Protein AF-A0A3D2AQG6-F1 (afdb_monomer)

Sequence (123 aa):
MEETVQSPTDIAVDKIVAETSCTPQEAASCLGWISGFVEAARCTNYSWQYPTTGQMAGRDYEIFDKIMEHGAVAAPGSAHEAVQAAVLDPSRDELTLTHDDRDELGSPRYCTVQVAIGVFGTS

Secondary structure (DSSP, 8-state):
-------HHHHHHHHHHHHH---HHHHHHHHHHHHHHHHHHHHTTT--B---HHHHTSHHHHHHHHHS-TTPPPPTTSHHHHHHHHH--GGGTEEEEEEEEE--TT-S-EEEEEEEE------

Foldseek 3Di:
DPPPPDALLRLLLVQLCVQPVDDSVLSSVLLVVLLVQLVVCVVVVQDKDWDDPVRCVDSSVVSVCRQAPAPDDDDPPHSLVSSCVRRDDVVQQFDHWHWHWDPPDDDDTGIIITTDGDPPPPD

Nearest PDB structures (foldseek):
  7tjh-assembly1_I  TM=2.365E-01  e=1.033E+00  Saccharomyces cerevisiae
  1xmx-assembly1_A  TM=3.774E-01  e=3.461E+00  Vibrio cholerae

Radius of gyration: 15.01 Å; Cα contacts (8 Å, |Δi|>4): 175; chains: 1; bounding box: 57×26×45 Å

Solvent-accessible surface area (backbone atoms only — not comparable to full-atom values): 7067 Å² total; per-residue (Å²): 131,85,79,78,78,73,50,50,59,56,53,17,25,55,32,38,20,71,76,67,72,51,52,62,67,55,27,46,50,25,52,51,54,52,40,51,48,54,51,51,17,63,76,52,78,51,39,78,37,66,72,48,75,73,51,61,74,30,71,43,38,61,52,45,48,70,50,42,39,71,76,50,74,66,48,92,92,35,32,34,37,30,42,41,65,46,62,49,47,67,96,74,37,38,74,43,74,41,30,34,76,51,88,57,95,89,61,101,73,40,52,33,46,37,58,44,58,68,76,78,77,80,126

Structure (mmCIF, N/CA/C/O backbone):
data_AF-A0A3D2AQG6-F1
#
_entry.id   AF-A0A3D2AQG6-F1
#
loop_
_atom_site.group_PDB
_atom_site.id
_atom_site.type_symbol
_atom_site.label_atom_id
_atom_site.label_alt_id
_atom_site.label_comp_id
_atom_site.label_asym_id
_atom_site.label_entity_id
_atom_site.label_seq_id
_atom_site.pdbx_PDB_ins_code
_atom_site.Cartn_x
_atom_site.Cartn_y
_atom_site.Cartn_z
_atom_site.occupancy
_atom_site.B_iso_or_equiv
_atom_site.auth_seq_id
_atom_site.auth_comp_id
_atom_site.auth_asym_id
_atom_site.auth_atom_id
_atom_site.pdbx_PDB_model_num
ATOM 1 N N . MET A 1 1 ? -33.623 0.365 9.374 1.00 46.31 1 MET A N 1
ATOM 2 C CA . MET A 1 1 ? -32.212 0.415 9.791 1.00 46.31 1 MET A CA 1
ATOM 3 C C . MET A 1 1 ? -31.454 0.661 8.509 1.00 46.31 1 MET A C 1
ATOM 5 O O . MET A 1 1 ? -31.459 -0.218 7.661 1.00 46.31 1 MET A O 1
ATOM 9 N N . GLU A 1 2 ? -31.008 1.894 8.280 1.00 46.12 2 GLU A N 1
ATOM 10 C CA . GLU A 1 2 ? -30.145 2.193 7.136 1.00 46.12 2 GLU A CA 1
ATOM 11 C C . GLU A 1 2 ? -28.802 1.520 7.420 1.00 46.12 2 GLU A C 1
ATOM 13 O O . GLU A 1 2 ? -28.112 1.881 8.369 1.00 46.12 2 GLU A O 1
ATOM 18 N N . GLU A 1 3 ? -28.493 0.467 6.669 1.00 51.94 3 GLU A N 1
ATOM 19 C CA . GLU A 1 3 ? -27.143 -0.079 6.599 1.00 51.94 3 GLU A CA 1
ATOM 20 C C . GLU A 1 3 ? -26.284 1.012 5.954 1.00 51.94 3 GLU A C 1
ATOM 22 O O . GLU A 1 3 ? -26.346 1.242 4.746 1.00 51.94 3 GLU A O 1
ATOM 27 N N . THR A 1 4 ? -25.548 1.770 6.765 1.00 57.16 4 THR A N 1
ATOM 28 C CA . THR A 1 4 ? -24.474 2.627 6.264 1.00 57.16 4 THR A CA 1
ATOM 29 C C . THR A 1 4 ? -23.438 1.717 5.624 1.00 57.16 4 THR A C 1
ATOM 31 O O . THR A 1 4 ? -22.630 1.106 6.321 1.00 57.16 4 THR A O 1
ATOM 34 N N . VAL A 1 5 ? -23.499 1.591 4.299 1.00 71.00 5 VAL A N 1
ATOM 35 C CA . VAL A 1 5 ? -22.471 0.920 3.505 1.00 71.00 5 VAL A CA 1
ATOM 36 C C . VAL A 1 5 ? -21.190 1.730 3.685 1.00 71.00 5 VAL A C 1
ATOM 38 O O . VAL A 1 5 ? -21.081 2.838 3.160 1.00 71.00 5 VAL A O 1
ATOM 41 N N . GLN A 1 6 ? -20.257 1.224 4.494 1.00 80.06 6 GLN A N 1
ATOM 42 C CA . GLN A 1 6 ? -18.938 1.838 4.637 1.00 80.06 6 GLN A CA 1
ATOM 43 C C . GLN A 1 6 ? -18.228 1.807 3.283 1.00 80.06 6 GLN A C 1
ATOM 45 O O . GLN A 1 6 ? -18.326 0.822 2.544 1.00 80.06 6 GLN A O 1
ATOM 50 N N . SER A 1 7 ? -17.530 2.890 2.940 1.00 92.06 7 SER A N 1
ATOM 51 C CA . SER A 1 7 ? -16.764 2.919 1.699 1.00 92.06 7 SER A CA 1
ATOM 52 C C . SER A 1 7 ? -15.568 1.956 1.786 1.00 92.06 7 SER A C 1
ATOM 54 O O . SER A 1 7 ? -15.073 1.699 2.888 1.00 92.06 7 SER A O 1
ATOM 56 N N . PRO A 1 8 ? -15.051 1.443 0.653 1.00 92.06 8 PRO A N 1
ATOM 57 C CA . PRO A 1 8 ? -13.829 0.634 0.643 1.00 92.06 8 PRO A CA 1
ATOM 58 C C . PRO A 1 8 ? -12.651 1.317 1.354 1.00 92.06 8 PRO A C 1
ATOM 60 O O . PRO A 1 8 ? -11.885 0.664 2.057 1.00 92.06 8 PRO A O 1
ATOM 63 N N . THR A 1 9 ? -12.556 2.644 1.238 1.00 93.56 9 THR A N 1
ATOM 64 C CA . THR A 1 9 ? -11.551 3.470 1.917 1.00 93.56 9 THR A CA 1
ATOM 65 C C . THR A 1 9 ? -11.695 3.424 3.437 1.00 93.56 9 THR A C 1
ATOM 67 O O . THR A 1 9 ? -10.700 3.225 4.129 1.00 93.56 9 THR A O 1
ATOM 70 N N . ASP A 1 10 ? -12.914 3.571 3.964 1.00 94.88 10 ASP A N 1
ATOM 71 C CA . ASP A 1 10 ? -13.155 3.523 5.414 1.00 94.88 10 ASP A CA 1
ATOM 72 C C . ASP A 1 10 ? -12.814 2.137 5.978 1.00 94.88 10 ASP A C 1
ATOM 74 O O . ASP A 1 10 ? -12.144 2.026 7.004 1.00 94.88 10 ASP A O 1
ATOM 78 N N . ILE A 1 11 ? -13.200 1.077 5.257 1.00 95.75 11 ILE A N 1
ATOM 79 C CA . ILE A 1 11 ? -12.890 -0.312 5.624 1.00 95.75 11 ILE A CA 1
ATOM 80 C C . ILE A 1 11 ? -11.373 -0.535 5.661 1.00 95.75 11 ILE A C 1
ATOM 82 O O . ILE A 1 11 ? -10.865 -1.143 6.604 1.00 95.75 11 ILE A O 1
ATOM 86 N N . ALA A 1 12 ? -10.640 -0.040 4.660 1.00 96.19 12 ALA A N 1
ATOM 87 C CA . ALA A 1 12 ? -9.185 -0.143 4.622 1.00 96.19 12 ALA A CA 1
ATOM 88 C C . ALA A 1 12 ? -8.535 0.583 5.807 1.00 96.19 12 ALA A C 1
ATOM 90 O O . ALA A 1 12 ? -7.694 -0.001 6.487 1.00 96.19 12 ALA A O 1
ATOM 91 N N . VAL A 1 13 ? -8.956 1.815 6.110 1.00 96.81 13 VAL A N 1
ATOM 92 C CA . VAL A 1 13 ? -8.438 2.583 7.256 1.00 96.81 13 VAL A CA 1
ATOM 93 C C . VAL A 1 13 ? -8.669 1.841 8.574 1.00 96.81 13 VAL A C 1
ATOM 95 O O . VAL A 1 13 ? -7.721 1.666 9.341 1.00 96.81 13 VAL A O 1
ATOM 98 N N . ASP A 1 14 ? -9.885 1.346 8.818 1.00 96.25 14 ASP A N 1
ATOM 99 C CA . ASP A 1 14 ? -10.216 0.601 10.039 1.00 96.25 14 ASP A CA 1
ATOM 100 C C . ASP A 1 14 ? -9.351 -0.663 10.189 1.00 96.25 14 ASP A C 1
ATOM 102 O O . ASP A 1 14 ? -8.861 -0.972 11.281 1.00 96.25 14 ASP A O 1
ATOM 106 N N . LYS A 1 15 ? -9.108 -1.383 9.087 1.00 96.38 15 LYS A N 1
ATOM 107 C CA . LYS A 1 15 ? -8.264 -2.586 9.076 1.00 96.38 15 LYS A C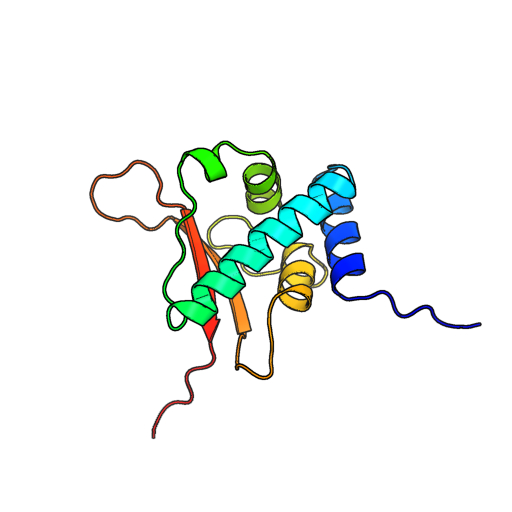A 1
ATOM 108 C C . LYS A 1 15 ? -6.792 -2.275 9.336 1.00 96.38 15 LYS A C 1
ATOM 110 O O . LYS A 1 15 ? -6.166 -2.961 10.141 1.00 96.38 15 LYS A O 1
ATOM 115 N N . ILE A 1 16 ? -6.252 -1.222 8.722 1.00 96.62 16 ILE A N 1
ATOM 116 C CA . ILE A 1 16 ? -4.867 -0.783 8.951 1.00 96.62 16 ILE A CA 1
ATOM 117 C C . ILE A 1 16 ? -4.659 -0.411 10.423 1.00 96.62 16 ILE A C 1
ATOM 119 O O . ILE A 1 16 ? -3.675 -0.831 11.037 1.00 96.62 16 ILE A O 1
ATOM 123 N N . VAL A 1 17 ? -5.597 0.339 11.011 1.00 96.94 17 VAL A N 1
ATOM 124 C CA . VAL A 1 17 ? -5.560 0.701 12.436 1.00 96.94 17 VAL A CA 1
ATOM 125 C C . VAL A 1 17 ? -5.566 -0.551 13.313 1.00 96.94 17 VAL A C 1
ATOM 127 O O . VAL A 1 17 ? -4.762 -0.650 14.242 1.00 96.94 17 VAL A O 1
ATOM 130 N N . ALA A 1 18 ? -6.430 -1.522 13.005 1.00 94.94 18 ALA A N 1
ATOM 131 C CA . ALA A 1 18 ? -6.543 -2.758 13.774 1.00 94.94 18 ALA A CA 1
ATOM 132 C C . ALA A 1 18 ? -5.257 -3.605 13.747 1.00 94.94 18 ALA A C 1
ATOM 134 O O . ALA A 1 18 ? -4.878 -4.160 14.778 1.00 94.94 18 ALA A O 1
ATOM 135 N N . GLU A 1 19 ? -4.575 -3.690 12.602 1.00 95.50 19 GLU A N 1
ATOM 136 C CA . GLU A 1 19 ? -3.388 -4.543 12.435 1.00 95.50 19 GLU A CA 1
ATOM 137 C C . GLU A 1 19 ? -2.077 -3.868 12.862 1.00 95.50 19 GLU A C 1
ATOM 139 O O . GLU A 1 19 ? -1.138 -4.544 13.280 1.00 95.50 19 GLU A O 1
ATOM 144 N N . THR A 1 20 ? -2.000 -2.534 12.831 1.00 92.25 20 THR A N 1
ATOM 145 C CA . THR A 1 20 ? -0.749 -1.803 13.122 1.00 92.25 20 THR A CA 1
ATOM 146 C C . THR A 1 20 ? -0.772 -0.993 14.415 1.00 92.25 20 THR A C 1
ATOM 148 O O . THR A 1 20 ? 0.282 -0.526 14.857 1.00 92.25 20 THR A O 1
ATOM 151 N N . SER A 1 21 ? -1.949 -0.826 15.033 1.00 90.56 21 SER A N 1
ATOM 152 C CA . SER A 1 21 ? -2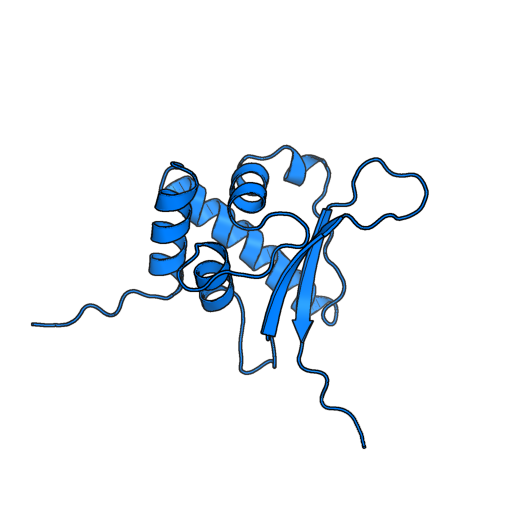.182 0.075 16.173 1.00 90.56 21 SER A CA 1
ATOM 153 C C . SER A 1 21 ? -1.814 1.545 15.903 1.00 90.56 21 SER A C 1
ATOM 155 O O . SER A 1 21 ? -1.549 2.295 16.846 1.00 90.56 21 SER A O 1
ATOM 157 N N . CYS A 1 22 ? -1.761 1.974 14.636 1.00 94.25 22 CYS A N 1
ATOM 158 C CA . CYS A 1 22 ? -1.595 3.383 14.284 1.00 94.25 22 CYS A CA 1
ATOM 159 C C . CYS A 1 22 ? -2.892 4.175 14.511 1.00 94.25 22 CYS A C 1
ATOM 161 O O . CYS A 1 22 ? -3.958 3.620 14.777 1.00 94.25 22 CYS A O 1
ATOM 163 N N . THR A 1 23 ? -2.820 5.496 14.391 1.00 97.06 23 THR A N 1
ATOM 164 C CA . THR A 1 23 ? -4.015 6.347 14.398 1.00 97.06 23 THR A CA 1
ATOM 165 C C . THR A 1 23 ? -4.771 6.262 13.063 1.00 97.06 23 THR A C 1
ATOM 167 O O . THR A 1 23 ? -4.156 5.991 12.027 1.00 97.06 23 THR A O 1
ATOM 170 N N . PRO A 1 24 ? -6.088 6.552 13.033 1.00 96.56 24 PRO A N 1
ATOM 171 C CA . PRO A 1 24 ? -6.847 6.637 11.781 1.00 96.56 24 PRO A CA 1
ATOM 172 C C . PRO A 1 24 ? -6.270 7.653 10.788 1.00 96.56 24 PRO A C 1
ATOM 174 O O . PRO A 1 24 ? -6.320 7.439 9.582 1.00 96.56 24 PRO A O 1
ATOM 177 N N . GLN A 1 25 ? -5.686 8.750 11.282 1.00 96.81 25 GLN A N 1
ATOM 178 C CA . GLN A 1 25 ? -5.031 9.755 10.444 1.00 96.81 25 GLN A CA 1
ATOM 179 C C . GLN A 1 25 ? -3.771 9.200 9.769 1.00 96.81 25 GLN A C 1
ATOM 181 O O . GLN A 1 25 ? -3.569 9.431 8.580 1.00 96.81 25 GLN A O 1
ATOM 186 N N . GLU A 1 26 ? -2.943 8.449 10.502 1.00 97.38 26 GLU A N 1
ATOM 187 C CA . GLU A 1 26 ? -1.775 7.767 9.932 1.00 97.38 26 GLU A CA 1
ATOM 188 C C . GLU A 1 26 ? -2.188 6.679 8.932 1.00 97.38 26 GLU A C 1
ATOM 190 O O . GLU A 1 26 ? -1.592 6.576 7.866 1.00 97.38 26 GLU A O 1
ATOM 195 N N . ALA A 1 27 ? -3.241 5.912 9.230 1.00 96.31 27 ALA A N 1
ATOM 196 C CA . ALA A 1 27 ? -3.779 4.914 8.308 1.00 96.31 27 ALA A CA 1
ATOM 197 C C . ALA A 1 27 ? -4.292 5.550 7.005 1.00 96.31 27 ALA A C 1
ATOM 199 O O . ALA A 1 27 ? -3.985 5.063 5.919 1.00 96.31 27 ALA A O 1
ATOM 200 N N . ALA A 1 28 ? -5.019 6.668 7.094 1.00 96.94 28 ALA A N 1
ATOM 201 C CA . ALA A 1 28 ? -5.486 7.409 5.924 1.00 96.94 28 ALA A CA 1
ATOM 202 C C . ALA A 1 28 ? -4.323 8.012 5.113 1.00 96.94 28 ALA A C 1
ATOM 204 O O . ALA A 1 28 ? -4.358 7.988 3.883 1.00 96.94 28 ALA A O 1
ATOM 205 N N . SER A 1 29 ? -3.283 8.516 5.788 1.00 96.94 29 SER A N 1
ATOM 206 C CA . SER A 1 29 ? -2.047 8.992 5.147 1.00 96.94 29 SER A CA 1
ATOM 207 C C . SER A 1 29 ? -1.345 7.868 4.382 1.00 96.94 29 SER A C 1
ATOM 209 O O . SER A 1 29 ? -1.068 8.016 3.190 1.00 96.94 29 SER A O 1
ATOM 211 N N . CYS A 1 30 ? -1.160 6.711 5.025 1.00 96.69 30 CYS A N 1
ATOM 212 C CA . CYS A 1 30 ? -0.575 5.521 4.414 1.00 96.69 30 CYS A CA 1
ATOM 213 C C . CYS A 1 30 ? -1.390 5.058 3.195 1.00 96.69 30 CYS A C 1
ATOM 215 O O . CYS A 1 30 ? -0.831 4.838 2.123 1.00 96.69 30 CYS A O 1
ATOM 217 N N . LEU A 1 31 ? -2.720 5.002 3.302 1.00 96.94 31 LEU A N 1
ATOM 218 C CA . LEU A 1 31 ? -3.587 4.633 2.181 1.00 96.94 31 LEU A CA 1
ATOM 219 C C . LEU A 1 31 ? -3.481 5.619 1.004 1.00 96.94 31 LEU A C 1
ATOM 221 O O . LEU A 1 31 ? -3.457 5.203 -0.157 1.00 96.94 31 LEU A O 1
ATOM 225 N N . GLY A 1 32 ? -3.378 6.921 1.285 1.00 96.56 32 GLY A N 1
ATOM 226 C CA . GLY A 1 32 ? -3.133 7.946 0.267 1.00 96.56 32 GLY A CA 1
ATOM 227 C C . GLY A 1 32 ? -1.765 7.793 -0.402 1.00 96.56 32 GLY A C 1
ATOM 228 O O . GLY A 1 32 ? -1.654 7.898 -1.624 1.00 96.56 32 GLY A O 1
ATOM 229 N N . TRP A 1 33 ? -0.736 7.470 0.380 1.00 95.31 33 TRP A N 1
ATOM 230 C CA . TRP A 1 33 ? 0.608 7.172 -0.113 1.00 95.31 33 TRP A CA 1
ATOM 231 C C . TRP A 1 33 ? 0.614 5.950 -1.049 1.00 95.31 33 TRP A C 1
ATOM 233 O O . TRP A 1 33 ? 1.139 6.040 -2.159 1.00 95.31 33 TRP A O 1
ATOM 243 N N . ILE A 1 34 ? -0.056 4.853 -0.668 1.00 95.81 34 ILE A N 1
ATOM 244 C CA . ILE A 1 34 ? -0.227 3.652 -1.509 1.00 95.81 34 ILE A CA 1
ATOM 245 C C . ILE A 1 34 ? -0.986 3.994 -2.798 1.00 95.81 34 ILE A C 1
ATOM 247 O O . ILE A 1 34 ? -0.567 3.610 -3.891 1.00 95.81 34 ILE A O 1
ATOM 251 N N . SER A 1 35 ? -2.075 4.760 -2.688 1.00 95.62 35 SER A N 1
ATOM 252 C CA . SER A 1 35 ? -2.878 5.189 -3.842 1.00 95.62 35 SER A CA 1
ATOM 253 C C . SER A 1 35 ? -2.042 5.969 -4.862 1.00 95.62 35 SER A C 1
ATOM 255 O O . SER A 1 35 ? -2.196 5.765 -6.066 1.00 95.62 35 SER A O 1
ATOM 257 N N . GLY A 1 36 ? -1.104 6.800 -4.394 1.00 95.50 36 GLY A N 1
ATOM 258 C CA . GLY A 1 36 ? -0.162 7.516 -5.255 1.00 95.50 36 GLY A CA 1
ATOM 259 C C . GLY A 1 36 ? 0.761 6.588 -6.053 1.00 95.50 36 GLY A C 1
ATOM 260 O O . GLY A 1 36 ? 1.025 6.853 -7.226 1.00 95.50 36 GLY A O 1
ATOM 261 N N . PHE A 1 37 ? 1.208 5.469 -5.473 1.00 93.38 37 PHE A N 1
ATOM 262 C CA . PHE A 1 37 ? 1.979 4.460 -6.212 1.00 93.38 37 PHE A CA 1
ATOM 263 C C . PHE A 1 37 ? 1.142 3.731 -7.253 1.00 93.38 37 PHE A C 1
ATOM 265 O O . PHE A 1 37 ? 1.609 3.515 -8.369 1.00 93.38 37 PHE A O 1
ATOM 272 N N . VAL A 1 38 ? -0.101 3.388 -6.922 1.00 94.62 38 VAL A N 1
ATOM 273 C CA . VAL A 1 38 ? -1.021 2.763 -7.880 1.00 94.62 38 VAL A CA 1
ATOM 274 C C . VAL A 1 38 ? -1.296 3.708 -9.054 1.00 94.62 38 VAL A C 1
ATOM 276 O O . VAL A 1 38 ? -1.237 3.293 -10.211 1.00 94.62 38 VAL A O 1
ATOM 279 N N . GLU A 1 39 ? -1.512 4.998 -8.794 1.00 94.81 39 GLU A N 1
ATOM 280 C CA . GLU A 1 39 ? -1.660 6.008 -9.846 1.00 94.81 39 GLU A CA 1
ATOM 281 C C . GLU A 1 39 ? -0.389 6.161 -10.696 1.00 94.81 39 GLU A C 1
ATOM 283 O O . GLU A 1 39 ? -0.463 6.186 -11.927 1.00 94.81 39 GLU A O 1
ATOM 288 N N . ALA A 1 40 ? 0.790 6.192 -10.071 1.00 92.50 40 ALA A N 1
ATOM 289 C CA . ALA A 1 40 ? 2.061 6.242 -10.789 1.00 92.50 40 ALA A CA 1
ATOM 290 C C . ALA A 1 40 ? 2.276 4.996 -11.671 1.00 92.50 40 ALA A C 1
ATOM 292 O O . ALA A 1 40 ? 2.709 5.119 -12.822 1.00 92.50 40 ALA A O 1
ATOM 293 N N . ALA A 1 41 ? 1.899 3.807 -11.186 1.00 91.62 41 ALA A N 1
ATOM 294 C CA . ALA A 1 41 ? 1.911 2.575 -11.969 1.00 91.62 41 ALA A CA 1
ATOM 295 C C . ALA A 1 41 ? 0.987 2.691 -13.190 1.00 91.62 41 ALA A C 1
ATOM 297 O O . 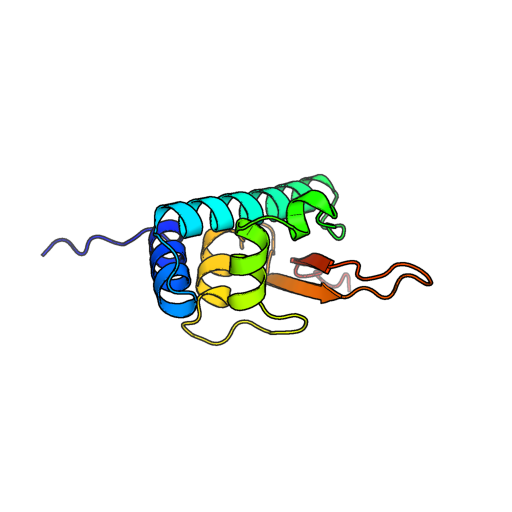ALA A 1 41 ? 1.433 2.457 -14.313 1.00 91.62 41 ALA A O 1
ATOM 298 N N . ARG A 1 42 ? -0.257 3.159 -13.016 1.00 94.00 42 ARG A N 1
ATOM 299 C CA . ARG A 1 42 ? -1.197 3.408 -14.129 1.00 94.00 42 ARG A CA 1
ATOM 300 C C . ARG A 1 42 ? -0.606 4.352 -15.182 1.00 94.00 42 ARG A C 1
ATOM 302 O O . ARG A 1 42 ? -0.703 4.081 -16.378 1.00 94.00 42 ARG A O 1
ATOM 309 N N . CYS A 1 43 ? 0.051 5.431 -14.754 1.00 93.88 43 CYS A N 1
ATOM 310 C CA . CYS A 1 43 ? 0.687 6.413 -15.642 1.00 93.88 43 CYS A CA 1
ATOM 311 C C . CYS A 1 43 ? 1.939 5.885 -16.365 1.00 93.88 43 CYS A C 1
ATOM 313 O O . CYS A 1 43 ? 2.350 6.452 -17.377 1.00 93.88 43 CYS A O 1
ATOM 315 N N . THR A 1 44 ? 2.544 4.805 -15.869 1.00 90.69 44 THR A N 1
ATOM 316 C CA . THR A 1 44 ? 3.780 4.210 -16.404 1.00 90.69 44 THR A CA 1
ATOM 317 C C . THR A 1 44 ? 3.550 2.819 -16.994 1.00 90.69 44 THR A C 1
ATOM 319 O O . THR A 1 44 ? 4.471 2.003 -17.054 1.00 90.69 44 THR A O 1
ATOM 322 N N . ASN A 1 45 ? 2.325 2.546 -17.461 1.00 90.62 45 ASN A N 1
ATOM 323 C CA . ASN A 1 45 ? 1.933 1.270 -18.065 1.00 90.62 45 ASN A CA 1
ATOM 324 C C . ASN A 1 45 ? 2.205 0.066 -17.142 1.00 90.62 45 ASN A C 1
ATOM 326 O O . ASN A 1 45 ? 2.770 -0.941 -17.563 1.00 90.62 45 ASN A O 1
ATOM 330 N N . TYR A 1 46 ? 1.845 0.216 -15.867 1.00 89.75 46 TYR A N 1
ATOM 331 C CA . TYR A 1 46 ? 2.035 -0.763 -14.794 1.00 89.75 46 TYR A CA 1
ATOM 332 C C . TYR A 1 46 ? 3.495 -1.189 -14.597 1.00 89.75 46 TYR A C 1
ATOM 334 O O . TYR A 1 46 ? 3.792 -2.313 -14.190 1.00 89.75 46 TYR A O 1
ATOM 342 N N . SER A 1 47 ? 4.423 -0.265 -14.864 1.00 88.00 47 SER A N 1
ATOM 343 C CA . SER A 1 47 ? 5.817 -0.431 -14.468 1.00 88.00 47 SER A CA 1
ATOM 344 C C . SER A 1 47 ? 5.928 -0.498 -12.948 1.00 88.00 47 SER A C 1
ATOM 346 O O . SER A 1 47 ? 5.081 0.006 -12.207 1.00 88.00 47 SER A O 1
ATOM 348 N N . TRP A 1 48 ? 7.006 -1.113 -12.482 1.00 87.25 48 TRP A N 1
ATOM 349 C CA . TRP A 1 48 ? 7.292 -1.233 -11.061 1.00 87.25 48 TRP A CA 1
ATOM 350 C C . TRP A 1 48 ? 7.542 0.146 -10.476 1.00 87.25 48 TRP A C 1
ATOM 352 O O . TRP A 1 48 ? 8.240 0.958 -11.089 1.00 87.25 48 TRP A O 1
ATOM 362 N N . GLN A 1 49 ? 6.992 0.394 -9.295 1.00 90.06 49 GLN A N 1
ATOM 363 C CA . GLN A 1 49 ? 7.238 1.635 -8.590 1.00 90.06 49 GLN A CA 1
ATOM 364 C C . GLN A 1 49 ? 8.201 1.407 -7.438 1.00 90.06 49 GLN A C 1
ATOM 366 O O . GLN A 1 49 ? 8.115 0.408 -6.729 1.00 90.06 49 GLN A O 1
ATOM 371 N N . TYR A 1 50 ? 9.106 2.361 -7.258 1.00 87.69 50 TYR A N 1
ATOM 372 C CA . TYR A 1 50 ? 10.182 2.277 -6.283 1.00 87.69 50 TYR A CA 1
ATOM 373 C C . TYR A 1 50 ? 10.039 3.444 -5.310 1.00 87.69 50 TYR A C 1
ATOM 375 O O . TYR A 1 50 ? 10.244 4.597 -5.710 1.00 87.69 50 TYR A O 1
ATOM 383 N N . PRO A 1 51 ? 9.683 3.188 -4.044 1.00 86.94 51 PRO A N 1
ATOM 384 C CA . PRO A 1 51 ? 9.775 4.203 -3.015 1.00 86.94 51 PRO A CA 1
ATOM 385 C C . PRO A 1 51 ? 11.215 4.704 -2.890 1.00 86.94 51 PRO A C 1
ATOM 387 O O . PRO A 1 51 ? 12.179 3.941 -2.890 1.00 86.94 51 PRO A O 1
ATOM 390 N N . THR A 1 52 ? 11.377 6.017 -2.777 1.00 86.00 52 THR A N 1
ATOM 391 C CA . THR A 1 52 ? 12.683 6.618 -2.489 1.00 86.00 52 THR A CA 1
ATOM 392 C C . THR A 1 52 ? 13.133 6.272 -1.069 1.00 86.00 52 THR A C 1
ATOM 394 O O . THR A 1 52 ? 12.311 6.046 -0.181 1.00 86.00 52 THR A O 1
ATOM 397 N N . THR A 1 53 ? 14.439 6.339 -0.795 1.00 83.62 53 THR A N 1
ATOM 398 C CA . THR A 1 53 ? 14.978 6.133 0.563 1.00 83.62 53 THR A CA 1
ATOM 399 C C . THR A 1 53 ? 14.328 7.054 1.604 1.00 83.62 53 THR A C 1
ATOM 401 O O . THR A 1 53 ? 14.117 6.644 2.740 1.00 83.62 53 THR A O 1
ATOM 404 N N . GLY A 1 54 ? 13.971 8.286 1.220 1.00 85.62 54 GLY A N 1
ATOM 405 C CA . GLY A 1 54 ? 13.255 9.213 2.100 1.00 85.62 54 GLY A CA 1
ATOM 406 C C . GLY A 1 54 ? 11.824 8.765 2.411 1.00 85.62 54 GLY A C 1
ATOM 407 O O . GLY A 1 54 ? 11.388 8.898 3.549 1.00 85.62 54 GLY A O 1
ATOM 408 N N . GLN A 1 55 ? 11.116 8.191 1.433 1.00 87.94 55 GLN A N 1
ATOM 409 C CA . GLN A 1 55 ? 9.785 7.613 1.650 1.00 87.94 55 GLN A CA 1
ATOM 410 C C . GLN A 1 55 ? 9.855 6.353 2.521 1.00 87.94 55 GLN A C 1
ATOM 412 O O . GLN A 1 55 ? 9.029 6.200 3.414 1.00 87.94 55 GLN A O 1
ATOM 417 N N . MET A 1 56 ? 10.868 5.504 2.319 1.00 86.75 56 MET A N 1
ATOM 418 C CA . MET A 1 56 ? 11.088 4.301 3.134 1.00 86.75 56 MET A CA 1
ATOM 419 C C . MET A 1 56 ? 11.482 4.607 4.587 1.00 86.75 56 MET A C 1
ATOM 421 O O . MET A 1 56 ? 11.257 3.795 5.474 1.00 86.75 56 MET A O 1
ATOM 425 N N . ALA A 1 57 ? 12.067 5.774 4.860 1.00 87.06 57 ALA A N 1
ATOM 426 C CA . ALA A 1 57 ? 12.338 6.227 6.227 1.00 87.06 57 ALA A CA 1
ATOM 427 C C . ALA A 1 57 ? 11.103 6.851 6.912 1.00 87.06 57 ALA A C 1
ATOM 429 O O . ALA A 1 57 ? 11.189 7.286 8.061 1.00 87.06 57 ALA A O 1
ATOM 430 N N . GLY A 1 58 ? 9.986 6.970 6.190 1.00 90.12 58 GLY A N 1
ATOM 431 C CA . GLY A 1 58 ? 8.770 7.627 6.646 1.00 90.12 58 GLY A CA 1
ATOM 432 C C . GLY A 1 58 ? 7.791 6.687 7.345 1.00 90.12 58 GLY A C 1
ATOM 433 O O . GLY A 1 58 ? 7.794 5.473 7.154 1.00 90.12 58 GLY A O 1
ATOM 434 N N . ARG A 1 59 ? 6.884 7.292 8.117 1.00 93.38 59 ARG A N 1
ATOM 435 C CA . ARG A 1 59 ? 5.854 6.580 8.881 1.00 93.38 59 ARG A CA 1
ATOM 436 C C . ARG A 1 59 ? 4.883 5.792 8.001 1.00 93.38 59 ARG A C 1
ATOM 438 O O . ARG A 1 59 ? 4.465 4.706 8.386 1.00 93.38 59 ARG A O 1
ATOM 445 N N . ASP A 1 60 ? 4.550 6.321 6.825 1.00 94.38 60 ASP A N 1
ATOM 446 C CA . ASP A 1 60 ? 3.643 5.654 5.887 1.00 94.38 60 ASP A CA 1
ATOM 447 C C . ASP A 1 60 ? 4.215 4.310 5.414 1.00 94.38 60 ASP A C 1
ATOM 449 O O . ASP A 1 60 ? 3.480 3.327 5.350 1.00 94.38 60 ASP A O 1
ATOM 453 N N . TYR A 1 61 ? 5.531 4.248 5.161 1.00 92.25 61 TYR A N 1
ATOM 454 C CA . TYR A 1 61 ? 6.207 3.007 4.785 1.00 92.25 61 TYR A CA 1
ATOM 455 C C . TYR A 1 61 ? 6.240 2.003 5.941 1.00 92.25 61 TYR A C 1
ATOM 457 O O . TYR A 1 61 ? 5.943 0.837 5.725 1.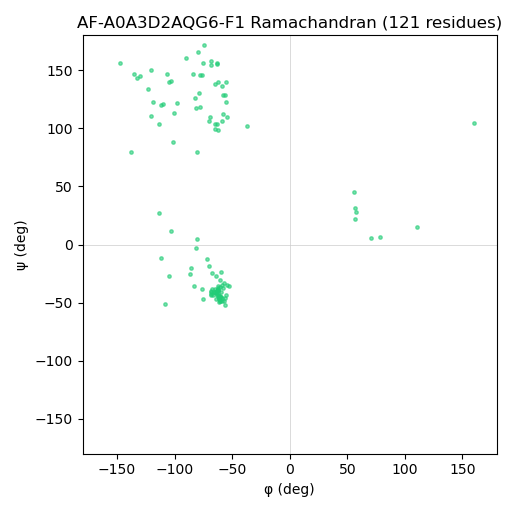00 92.25 61 TYR A O 1
ATOM 465 N N . GLU A 1 62 ? 6.519 2.437 7.176 1.00 92.38 62 GLU A N 1
ATOM 466 C CA . GLU A 1 62 ? 6.495 1.537 8.343 1.00 92.38 62 GLU A CA 1
ATOM 467 C C . GLU A 1 62 ? 5.126 0.871 8.562 1.00 92.38 62 GLU A C 1
ATOM 469 O O . GLU A 1 62 ? 5.049 -0.253 9.057 1.00 92.38 62 GLU A O 1
ATOM 474 N N . ILE A 1 63 ? 4.037 1.584 8.264 1.00 95.44 63 ILE A N 1
ATOM 475 C CA . ILE A 1 63 ? 2.671 1.055 8.363 1.00 95.44 63 ILE A CA 1
ATOM 476 C C . ILE A 1 63 ? 2.401 0.108 7.196 1.00 95.44 63 ILE A C 1
ATOM 478 O O . ILE A 1 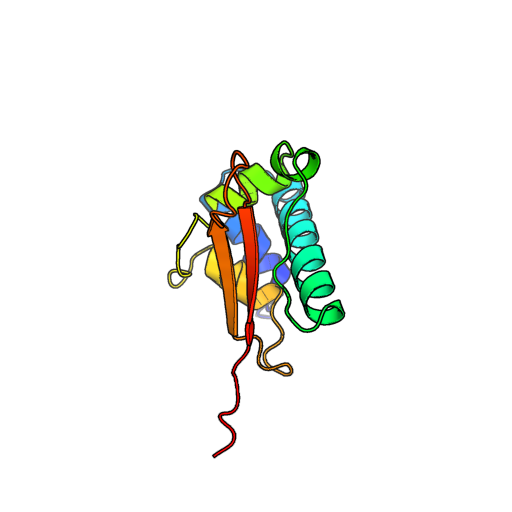63 ? 1.909 -0.996 7.415 1.00 95.44 63 ILE A O 1
ATOM 482 N N . PHE A 1 64 ? 2.761 0.526 5.983 1.00 93.88 64 PHE A N 1
ATOM 483 C CA . PHE A 1 64 ? 2.629 -0.266 4.765 1.00 93.88 64 PHE A CA 1
ATOM 484 C C . PHE A 1 64 ? 3.362 -1.613 4.859 1.00 93.88 64 PHE A C 1
ATOM 486 O O . PHE A 1 64 ? 2.751 -2.647 4.616 1.00 93.88 64 PHE A O 1
ATOM 493 N N . ASP A 1 65 ? 4.624 -1.613 5.289 1.00 92.50 65 ASP A N 1
ATOM 494 C CA . ASP A 1 65 ? 5.456 -2.815 5.435 1.00 92.50 65 ASP A CA 1
ATOM 495 C C . ASP A 1 65 ? 4.859 -3.828 6.427 1.00 92.50 65 ASP A C 1
ATOM 497 O O . ASP A 1 65 ? 4.981 -5.035 6.247 1.00 92.50 65 ASP A O 1
ATOM 501 N N . LYS A 1 66 ? 4.133 -3.350 7.448 1.00 92.75 66 LYS A N 1
ATOM 502 C CA . LYS A 1 66 ? 3.443 -4.217 8.417 1.00 92.75 66 LYS A CA 1
ATOM 503 C C . LYS A 1 66 ? 2.170 -4.856 7.879 1.00 92.75 66 LYS A C 1
ATOM 505 O O . LYS A 1 66 ? 1.860 -5.977 8.263 1.00 92.75 66 LYS A O 1
ATOM 510 N N . ILE A 1 67 ? 1.390 -4.122 7.084 1.00 94.38 67 ILE A N 1
ATOM 511 C CA . ILE A 1 67 ? 0.119 -4.631 6.538 1.00 94.38 67 ILE A CA 1
ATOM 512 C C . ILE A 1 67 ? 0.320 -5.414 5.245 1.00 94.38 67 ILE A C 1
ATOM 514 O O . ILE A 1 67 ? -0.557 -6.171 4.853 1.00 94.38 67 ILE A O 1
ATOM 518 N N . MET A 1 68 ? 1.444 -5.201 4.568 1.00 92.50 68 MET A N 1
ATOM 519 C CA . MET A 1 68 ? 1.793 -5.817 3.301 1.00 92.50 68 MET A CA 1
ATOM 520 C C . MET A 1 68 ? 3.266 -6.213 3.366 1.00 92.50 68 MET A C 1
ATOM 522 O O . MET A 1 68 ? 4.126 -5.490 2.875 1.00 92.50 68 MET A O 1
ATOM 526 N N . GLU A 1 69 ? 3.565 -7.336 4.017 1.00 87.94 69 GLU A N 1
ATOM 527 C CA . GLU A 1 69 ? 4.941 -7.831 4.114 1.00 87.94 69 GLU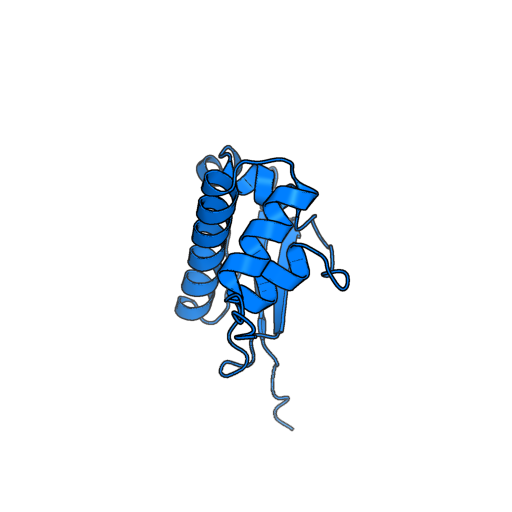 A CA 1
ATOM 528 C C . GLU A 1 69 ? 5.504 -8.189 2.728 1.00 87.94 69 GLU A C 1
ATOM 530 O O . GLU A 1 69 ? 4.769 -8.520 1.792 1.00 87.94 69 GLU A O 1
ATOM 535 N N . HIS A 1 70 ? 6.831 -8.163 2.604 1.00 87.62 70 HIS A N 1
ATOM 536 C CA . HIS A 1 70 ? 7.510 -8.524 1.362 1.00 87.62 70 HIS A CA 1
ATOM 537 C C . HIS A 1 70 ? 7.156 -9.954 0.913 1.00 87.62 70 HIS A C 1
ATOM 539 O O . HIS A 1 70 ? 7.283 -10.908 1.685 1.00 87.62 70 HIS A O 1
ATOM 545 N N . GLY A 1 71 ? 6.736 -10.117 -0.343 1.00 83.88 71 GLY A N 1
ATOM 546 C CA . GLY A 1 71 ? 6.343 -11.400 -0.931 1.00 83.88 71 GLY A CA 1
ATOM 547 C C . GLY A 1 71 ? 5.029 -11.973 -0.396 1.00 83.88 71 GLY A C 1
ATOM 548 O O . GLY A 1 71 ? 4.667 -13.104 -0.740 1.00 83.88 71 GLY A O 1
ATOM 549 N N . ALA A 1 72 ? 4.306 -11.228 0.445 1.00 85.62 72 ALA A N 1
ATOM 550 C CA . ALA A 1 72 ? 3.026 -11.665 0.972 1.00 85.62 72 ALA A CA 1
ATOM 551 C C . ALA A 1 72 ? 1.908 -11.528 -0.069 1.00 85.62 72 ALA A C 1
ATOM 553 O O . ALA A 1 72 ? 1.856 -10.601 -0.880 1.00 85.62 72 ALA A O 1
ATOM 554 N N . VAL A 1 73 ? 0.964 -12.462 0.000 1.00 89.25 73 VAL A N 1
ATOM 555 C CA . VAL A 1 73 ? -0.323 -12.375 -0.692 1.00 89.25 73 VAL A CA 1
ATOM 556 C C . VAL A 1 73 ? -1.372 -11.994 0.341 1.00 89.25 73 VAL A C 1
ATOM 558 O O . VAL A 1 73 ? -1.354 -12.527 1.453 1.00 89.25 73 VAL A O 1
ATOM 561 N N . ALA A 1 74 ? -2.308 -11.124 -0.035 1.00 90.12 74 ALA A N 1
ATOM 562 C CA . ALA A 1 74 ? -3.376 -10.715 0.861 1.00 90.12 74 ALA A CA 1
ATOM 563 C C . ALA A 1 74 ? -4.159 -11.913 1.397 1.00 90.12 74 ALA A C 1
ATOM 565 O O . ALA A 1 74 ? -4.735 -12.706 0.645 1.00 90.12 74 ALA A O 1
ATOM 566 N N . ALA A 1 75 ? -4.201 -12.021 2.722 1.00 91.50 75 ALA A N 1
ATOM 567 C CA . ALA A 1 75 ? -5.047 -12.987 3.395 1.00 91.50 75 ALA A CA 1
ATOM 568 C C . ALA A 1 75 ? -6.506 -12.487 3.419 1.00 91.50 75 ALA A C 1
ATOM 570 O O . ALA A 1 75 ? -6.730 -11.283 3.586 1.00 91.50 75 ALA A O 1
ATOM 571 N N . PRO A 1 76 ? -7.508 -13.380 3.328 1.00 93.81 76 PRO A N 1
ATOM 572 C CA . PRO A 1 76 ? -8.907 -12.988 3.449 1.00 93.81 76 PRO A CA 1
ATOM 573 C C . PRO A 1 76 ? -9.187 -12.257 4.768 1.00 93.81 76 PRO A C 1
ATOM 575 O O . PRO A 1 76 ? -8.853 -12.745 5.849 1.00 93.81 76 PRO A O 1
ATOM 578 N N . GLY A 1 77 ? -9.822 -11.093 4.681 1.00 92.31 77 GLY A N 1
ATOM 579 C CA . GLY A 1 77 ? -10.168 -10.226 5.801 1.00 92.31 77 GLY A CA 1
ATOM 580 C C . GLY A 1 77 ? -9.023 -9.378 6.362 1.00 92.31 77 GLY A C 1
ATOM 581 O O . GLY A 1 77 ? -9.246 -8.728 7.389 1.00 92.31 77 GLY A O 1
ATOM 582 N N . SER A 1 78 ? -7.842 -9.381 5.736 1.00 95.62 78 SER A N 1
ATOM 583 C CA . SER A 1 78 ? -6.674 -8.592 6.162 1.00 95.62 78 SER A CA 1
ATOM 584 C C . SER A 1 78 ? -6.738 -7.121 5.735 1.00 95.62 78 SER A C 1
ATOM 586 O O . SER A 1 78 ? -7.510 -6.739 4.850 1.00 95.62 78 SER A O 1
ATOM 588 N N . ALA A 1 79 ? -5.882 -6.290 6.330 1.00 95.75 79 ALA A N 1
ATOM 589 C CA . ALA A 1 79 ? -5.633 -4.927 5.880 1.00 95.75 79 ALA A CA 1
ATOM 590 C C . ALA A 1 79 ? -5.081 -4.887 4.451 1.00 95.75 79 ALA A C 1
ATOM 592 O O . ALA A 1 79 ? -5.498 -4.026 3.682 1.00 95.75 79 ALA A O 1
ATOM 593 N N . HIS A 1 80 ? -4.229 -5.841 4.056 1.00 96.19 80 HIS A N 1
ATOM 594 C CA . HIS A 1 80 ? -3.750 -5.976 2.673 1.00 96.19 80 HIS A CA 1
ATOM 595 C C . HIS A 1 80 ? -4.915 -6.107 1.684 1.00 96.19 80 HIS A C 1
ATOM 597 O O . HIS A 1 80 ? -5.011 -5.329 0.734 1.00 96.19 80 HIS A O 1
ATOM 603 N N . GLU A 1 81 ? -5.837 -7.042 1.935 1.00 96.06 81 GLU A N 1
ATOM 604 C CA . GLU A 1 81 ? -7.008 -7.262 1.073 1.00 96.06 81 GLU A CA 1
ATOM 605 C C . GLU A 1 81 ? -7.885 -6.005 1.001 1.00 96.06 81 GLU A C 1
ATOM 607 O O . GLU A 1 81 ? -8.298 -5.586 -0.082 1.00 96.06 81 GLU A O 1
ATOM 612 N N . ALA A 1 82 ? -8.134 -5.368 2.148 1.00 96.12 82 ALA A N 1
ATOM 613 C CA . ALA A 1 82 ? -8.942 -4.158 2.214 1.00 96.12 82 ALA A CA 1
ATOM 614 C C . ALA A 1 82 ? -8.294 -2.985 1.460 1.00 96.12 82 ALA A C 1
ATOM 616 O O . ALA A 1 82 ? -8.981 -2.265 0.735 1.00 96.12 82 ALA A O 1
ATOM 617 N N . VAL A 1 83 ? -6.971 -2.821 1.569 1.00 96.25 83 VAL A N 1
ATOM 618 C CA . VAL A 1 83 ? -6.212 -1.834 0.791 1.00 96.25 83 VAL A CA 1
ATOM 619 C C . VAL A 1 83 ? -6.360 -2.108 -0.698 1.00 96.25 83 VAL A C 1
ATOM 621 O O . VAL A 1 83 ? -6.700 -1.189 -1.437 1.00 96.25 83 VAL A O 1
ATOM 624 N N . GLN A 1 84 ? -6.172 -3.354 -1.147 1.00 95.38 84 GLN A N 1
ATOM 625 C CA . GLN A 1 84 ? -6.357 -3.717 -2.555 1.00 95.38 84 GLN A CA 1
ATOM 626 C C . GLN A 1 84 ? -7.756 -3.363 -3.059 1.00 95.38 84 GLN A C 1
ATOM 628 O O . GLN A 1 84 ? -7.879 -2.748 -4.114 1.00 95.38 84 GLN A O 1
ATOM 633 N N . ALA A 1 85 ? -8.796 -3.689 -2.290 1.00 94.38 85 ALA A N 1
ATOM 634 C CA . ALA A 1 85 ? -10.176 -3.365 -2.639 1.00 94.38 85 ALA A CA 1
ATOM 635 C C . ALA A 1 85 ? -10.447 -1.850 -2.702 1.00 94.38 85 ALA A C 1
ATOM 637 O O . ALA A 1 85 ? -11.349 -1.420 -3.419 1.00 94.38 85 ALA A O 1
ATOM 638 N N . ALA A 1 86 ? -9.690 -1.043 -1.954 1.00 95.75 86 ALA A N 1
ATOM 639 C CA . ALA A 1 86 ? -9.825 0.408 -1.947 1.00 95.75 86 ALA A CA 1
ATOM 640 C C . ALA A 1 86 ? -9.079 1.096 -3.102 1.00 95.75 86 ALA A C 1
ATOM 642 O O . ALA A 1 86 ? -9.560 2.108 -3.610 1.00 95.75 86 ALA A O 1
ATOM 643 N N . VAL A 1 87 ? -7.908 0.586 -3.500 1.00 95.81 87 VAL A N 1
ATOM 644 C CA . VAL A 1 87 ? -7.012 1.291 -4.438 1.00 95.81 87 VAL A CA 1
ATOM 645 C C . VAL A 1 87 ? -7.012 0.722 -5.854 1.00 95.81 87 VAL A C 1
ATOM 647 O O . VAL A 1 87 ? -6.733 1.471 -6.795 1.00 95.81 87 VAL A O 1
ATOM 650 N N . LEU A 1 88 ? -7.302 -0.571 -6.021 1.00 94.62 88 LEU A N 1
ATOM 651 C CA . LEU A 1 88 ? -7.312 -1.225 -7.328 1.00 94.62 88 LEU A CA 1
ATOM 652 C C . LEU A 1 88 ? -8.647 -1.010 -8.041 1.00 94.62 88 LEU A C 1
ATOM 654 O O . LEU A 1 88 ? -9.708 -0.941 -7.423 1.00 94.62 88 LEU A O 1
ATOM 658 N N . ASP A 1 89 ? -8.583 -0.920 -9.363 1.00 92.00 89 ASP A N 1
ATOM 659 C CA . ASP A 1 89 ? -9.729 -0.733 -10.241 1.00 92.00 89 ASP A CA 1
ATOM 660 C C . ASP A 1 89 ? -9.929 -1.980 -11.122 1.00 92.00 89 ASP A C 1
ATOM 662 O O . ASP A 1 89 ? -9.222 -2.160 -12.122 1.00 92.00 89 ASP A O 1
ATOM 666 N N . PRO A 1 90 ? -10.922 -2.835 -10.806 1.00 89.06 90 PRO A N 1
ATOM 667 C CA . PRO A 1 90 ? -11.212 -4.029 -11.596 1.00 89.06 90 PRO A CA 1
ATOM 668 C C . PRO A 1 90 ? -11.580 -3.730 -13.054 1.00 89.06 90 PRO A C 1
ATOM 670 O O . PRO A 1 90 ? -11.410 -4.592 -13.910 1.00 89.06 90 PRO A O 1
ATOM 673 N N . SER A 1 91 ? -12.068 -2.522 -13.371 1.00 90.12 91 SER A N 1
ATOM 674 C CA . SER A 1 91 ? -12.385 -2.134 -14.755 1.00 90.12 91 SER A CA 1
ATOM 675 C C . SER A 1 91 ? -11.140 -1.912 -15.620 1.00 90.12 91 SER A C 1
ATOM 677 O O . SER A 1 91 ? -11.244 -1.835 -16.845 1.00 90.12 91 SER A O 1
ATOM 679 N N . ARG A 1 92 ? -9.965 -1.832 -14.984 1.00 88.56 92 ARG A N 1
ATOM 680 C CA . ARG A 1 92 ? -8.641 -1.744 -15.610 1.00 88.56 92 ARG A CA 1
ATOM 681 C C . ARG A 1 92 ? -7.873 -3.065 -15.569 1.00 88.56 92 ARG A C 1
ATOM 683 O O . ARG A 1 92 ? -6.668 -3.061 -15.822 1.00 88.56 92 ARG A O 1
ATOM 690 N N . ASP A 1 93 ? -8.553 -4.156 -15.213 1.00 90.31 93 ASP A N 1
ATOM 691 C CA . ASP A 1 93 ? -7.966 -5.479 -14.989 1.00 90.31 93 ASP A CA 1
ATOM 692 C C . ASP A 1 93 ? -6.865 -5.481 -13.913 1.00 90.31 93 ASP A C 1
ATOM 694 O O . ASP A 1 93 ? -5.956 -6.308 -13.955 1.00 90.31 93 ASP A O 1
ATOM 698 N N . GLU A 1 94 ? -6.922 -4.565 -12.942 1.00 91.00 94 GLU A N 1
ATOM 699 C CA . GLU A 1 94 ? -5.997 -4.535 -11.807 1.00 91.00 94 GLU A CA 1
ATOM 700 C C . GLU A 1 94 ? -6.394 -5.603 -10.786 1.00 91.00 94 GLU A C 1
ATOM 702 O O . GLU A 1 94 ? -7.494 -5.576 -10.233 1.00 91.00 94 GLU A O 1
ATOM 707 N N . LEU A 1 95 ? -5.500 -6.562 -10.549 1.00 89.00 95 LEU A N 1
ATOM 708 C CA . LEU A 1 95 ? -5.812 -7.771 -9.788 1.00 89.00 95 LEU A CA 1
ATOM 709 C C . LEU A 1 95 ? -5.160 -7.764 -8.415 1.00 89.00 95 LEU A C 1
ATOM 711 O O . LEU A 1 95 ? -5.825 -8.012 -7.408 1.00 89.00 95 LEU A O 1
ATOM 715 N N . THR A 1 96 ? -3.851 -7.509 -8.371 1.00 91.38 96 THR A N 1
ATOM 716 C CA . THR A 1 96 ? -3.099 -7.583 -7.119 1.00 91.38 96 THR A CA 1
ATOM 717 C C . THR A 1 96 ? -2.153 -6.421 -6.915 1.00 91.38 96 THR A C 1
ATOM 719 O O . THR A 1 96 ? -1.586 -5.900 -7.868 1.00 91.38 96 THR A O 1
ATOM 722 N N . LEU A 1 97 ? -1.984 -6.034 -5.652 1.00 91.00 97 LEU A N 1
ATOM 723 C CA . LEU A 1 97 ? -0.952 -5.107 -5.205 1.00 91.00 97 LEU A CA 1
ATOM 724 C C . LEU A 1 97 ? 0.062 -5.911 -4.395 1.00 91.00 97 LEU A C 1
ATOM 726 O O . LEU A 1 97 ? -0.330 -6.540 -3.410 1.00 91.00 97 LEU A O 1
ATOM 730 N N . THR A 1 98 ? 1.322 -5.915 -4.814 1.00 90.56 98 THR A N 1
ATOM 731 C CA . THR A 1 98 ? 2.400 -6.636 -4.128 1.00 90.56 98 THR A CA 1
ATOM 732 C C . THR A 1 98 ? 3.505 -5.692 -3.683 1.00 90.56 98 THR A C 1
ATOM 734 O O . THR A 1 98 ? 3.756 -4.651 -4.302 1.00 90.56 98 THR A O 1
ATOM 737 N N . HIS A 1 99 ? 4.141 -6.089 -2.586 1.00 89.94 99 HIS A N 1
ATOM 738 C CA . HIS A 1 99 ? 5.301 -5.454 -1.993 1.00 89.94 99 HIS A CA 1
ATOM 739 C C . HIS A 1 99 ? 6.438 -6.470 -2.012 1.00 89.94 99 HIS A C 1
ATOM 741 O O . HIS A 1 99 ? 6.274 -7.560 -1.476 1.00 89.94 99 HIS A O 1
ATOM 747 N N . ASP A 1 100 ? 7.564 -6.149 -2.641 1.00 86.62 100 ASP A N 1
ATOM 748 C CA . ASP A 1 100 ? 8.680 -7.090 -2.785 1.00 86.62 100 ASP A CA 1
ATOM 749 C C . ASP A 1 100 ? 10.036 -6.380 -2.770 1.00 86.62 100 ASP A C 1
ATOM 751 O O . ASP A 1 100 ? 10.148 -5.211 -3.153 1.00 86.62 100 ASP A O 1
ATOM 755 N N . ASP A 1 101 ? 11.084 -7.119 -2.399 1.00 79.88 101 ASP A N 1
ATOM 756 C CA . ASP A 1 101 ? 12.467 -6.724 -2.658 1.00 79.88 101 ASP A CA 1
ATOM 757 C C . ASP A 1 101 ? 12.860 -7.110 -4.083 1.00 79.88 101 ASP A C 1
ATOM 759 O O . ASP A 1 101 ? 12.811 -8.283 -4.466 1.00 79.88 101 ASP A O 1
ATOM 763 N N . ARG A 1 102 ? 13.354 -6.143 -4.857 1.00 68.75 102 ARG A N 1
ATOM 764 C CA . ARG A 1 102 ? 14.079 -6.447 -6.088 1.00 68.75 102 ARG A CA 1
ATOM 765 C C . ARG A 1 102 ? 15.577 -6.398 -5.849 1.00 68.75 102 ARG A C 1
ATOM 767 O O . ARG A 1 102 ? 16.135 -5.356 -5.508 1.00 68.75 102 ARG A O 1
ATOM 774 N N . ASP A 1 103 ? 16.231 -7.516 -6.126 1.00 54.50 103 ASP A N 1
ATOM 775 C CA . ASP A 1 103 ? 17.685 -7.605 -6.167 1.00 54.50 103 ASP A CA 1
ATOM 776 C C . ASP A 1 103 ? 18.183 -7.067 -7.525 1.00 54.50 103 ASP A C 1
ATOM 778 O O . ASP A 1 103 ? 18.428 -7.811 -8.476 1.00 54.50 103 ASP A O 1
ATOM 782 N N . GLU A 1 104 ? 18.251 -5.741 -7.677 1.00 53.03 104 GLU A N 1
ATOM 783 C CA . GLU A 1 104 ? 19.138 -5.157 -8.687 1.00 53.03 104 GLU A CA 1
ATOM 784 C C . GLU A 1 104 ? 20.554 -5.112 -8.107 1.00 53.03 104 GLU A C 1
ATOM 786 O O . GLU A 1 104 ? 20.808 -4.452 -7.098 1.00 53.03 104 GLU A O 1
ATOM 791 N N . LEU A 1 105 ? 21.467 -5.845 -8.759 1.00 45.41 105 LEU A N 1
ATOM 792 C CA . LEU A 1 105 ? 22.883 -5.997 -8.411 1.00 45.41 105 LEU A CA 1
ATOM 793 C C . LEU A 1 105 ? 23.500 -4.692 -7.873 1.00 45.41 105 LEU A C 1
ATOM 795 O O . LEU A 1 105 ? 23.889 -3.810 -8.638 1.00 45.41 105 LEU A O 1
ATOM 799 N N . GLY A 1 106 ? 23.655 -4.618 -6.547 1.00 49.34 106 GLY A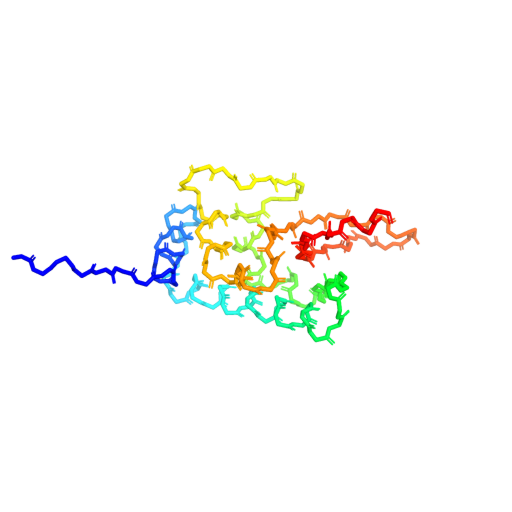 N 1
ATOM 800 C CA . GLY A 1 106 ? 24.518 -3.640 -5.882 1.00 49.34 106 GLY A CA 1
ATOM 801 C C . GLY A 1 106 ? 23.848 -2.535 -5.065 1.00 49.34 106 GLY A C 1
ATOM 802 O O . GLY A 1 106 ? 24.548 -1.584 -4.720 1.00 49.34 106 GLY A O 1
ATOM 803 N N . SER A 1 107 ? 22.563 -2.632 -4.709 1.00 46.91 107 SER A N 1
ATOM 804 C CA . SER A 1 107 ? 21.913 -1.607 -3.876 1.00 46.91 107 SER A CA 1
ATOM 805 C C . SER A 1 107 ? 21.142 -2.165 -2.678 1.00 46.91 107 SER A C 1
ATOM 807 O O . SER A 1 107 ? 20.572 -3.246 -2.765 1.00 46.91 107 SER A O 1
ATOM 809 N N . PRO A 1 108 ? 21.115 -1.461 -1.528 1.00 50.12 108 PRO A N 1
ATOM 810 C CA . PRO A 1 108 ? 20.948 -2.120 -0.232 1.00 50.12 108 PRO A CA 1
ATOM 811 C C . PRO A 1 108 ? 19.519 -2.511 0.161 1.00 50.12 108 PRO A C 1
ATOM 813 O O . PRO A 1 108 ? 19.367 -2.929 1.303 1.00 50.12 108 PRO A O 1
ATOM 816 N N . ARG A 1 109 ? 18.517 -2.321 -0.712 1.00 55.62 109 ARG A N 1
ATOM 817 C CA . ARG A 1 109 ? 17.084 -2.684 -0.597 1.00 55.62 109 ARG A CA 1
ATOM 818 C C . ARG A 1 109 ? 16.319 -1.827 -1.604 1.00 55.62 109 ARG A C 1
ATOM 820 O O . ARG A 1 109 ? 16.132 -0.636 -1.356 1.00 55.62 109 ARG A O 1
ATOM 827 N N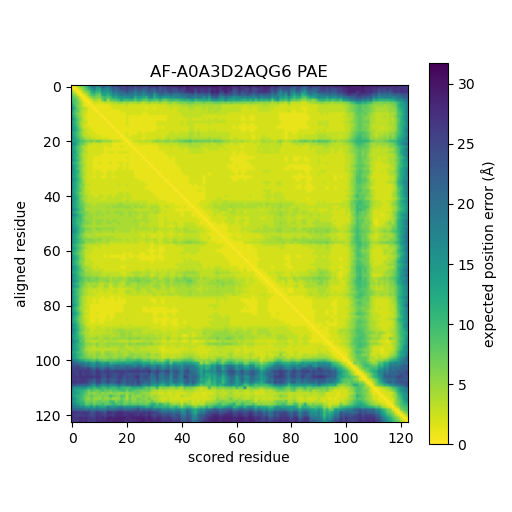 . TYR A 1 110 ? 15.886 -2.395 -2.721 1.00 66.31 110 TYR A N 1
ATOM 828 C CA . TYR A 1 110 ? 14.865 -1.749 -3.540 1.00 66.31 110 TYR A CA 1
ATOM 829 C C . TYR A 1 110 ? 13.539 -2.432 -3.248 1.00 66.31 110 TYR A C 1
ATOM 831 O O . TYR A 1 110 ? 13.172 -3.405 -3.899 1.00 66.31 110 TYR A O 1
ATOM 839 N N . CYS A 1 111 ? 12.863 -1.916 -2.223 1.00 75.19 111 CYS A N 1
ATOM 840 C CA . CYS A 1 111 ? 11.442 -2.142 -2.017 1.00 75.19 111 CYS A CA 1
ATOM 841 C C . CYS A 1 111 ? 10.693 -1.713 -3.286 1.00 75.19 111 CYS A C 1
ATOM 843 O O . CYS A 1 111 ? 11.027 -0.699 -3.911 1.00 75.19 111 CYS A O 1
ATOM 845 N N . THR A 1 112 ? 9.695 -2.495 -3.671 1.00 82.56 112 THR A N 1
ATOM 846 C CA . THR A 1 112 ? 8.894 -2.257 -4.866 1.00 82.56 112 THR A CA 1
ATOM 847 C C . THR A 1 112 ? 7.421 -2.376 -4.557 1.00 82.56 112 THR A C 1
ATOM 849 O O . THR A 1 112 ? 7.012 -3.221 -3.770 1.00 82.56 112 THR A O 1
ATOM 852 N N . VAL A 1 113 ? 6.631 -1.526 -5.203 1.00 82.56 113 VAL A N 1
ATOM 853 C CA . VAL A 1 113 ? 5.176 -1.633 -5.244 1.00 82.56 113 VAL A CA 1
ATOM 854 C C . VAL A 1 113 ? 4.796 -1.989 -6.672 1.00 82.56 113 VAL A C 1
ATOM 856 O O . VAL A 1 113 ? 5.112 -1.250 -7.613 1.00 82.56 113 VAL A O 1
ATOM 859 N N . GLN A 1 114 ? 4.134 -3.128 -6.842 1.00 88.50 114 GLN A N 1
ATOM 860 C CA . GLN A 1 114 ? 3.705 -3.612 -8.146 1.00 88.50 114 GLN A CA 1
ATOM 861 C C . GLN A 1 114 ? 2.195 -3.827 -8.167 1.00 88.50 114 GLN A C 1
ATOM 863 O O . GLN A 1 114 ? 1.622 -4.444 -7.274 1.00 88.50 114 GLN A O 1
ATOM 868 N N . VAL A 1 115 ? 1.561 -3.345 -9.235 1.00 85.50 115 VAL A N 1
ATOM 869 C CA . VAL A 1 115 ? 0.175 -3.672 -9.566 1.00 85.50 115 VAL A CA 1
ATOM 870 C C . VAL A 1 115 ? 0.201 -4.740 -10.652 1.00 85.50 115 VAL A C 1
ATOM 872 O O . VAL A 1 115 ? 0.661 -4.482 -11.766 1.00 85.50 115 VAL A O 1
ATOM 875 N N . ALA A 1 116 ? -0.255 -5.947 -10.336 1.00 84.44 116 ALA A N 1
ATOM 876 C CA . ALA A 1 116 ? -0.435 -6.984 -11.337 1.00 84.44 116 ALA A CA 1
ATOM 877 C C . ALA A 1 116 ? -1.736 -6.735 -12.098 1.00 84.44 116 ALA A C 1
ATOM 879 O O . ALA A 1 116 ? -2.800 -6.568 -11.496 1.00 84.44 116 ALA A O 1
ATOM 880 N N . ILE A 1 117 ? -1.636 -6.764 -13.423 1.00 83.12 117 ILE A N 1
ATOM 881 C CA . ILE A 1 117 ? -2.780 -6.691 -14.327 1.00 83.12 117 ILE A CA 1
ATOM 882 C C . ILE A 1 117 ? -3.051 -8.051 -14.961 1.00 83.12 117 ILE A C 1
ATOM 884 O O . ILE A 1 117 ? -2.126 -8.819 -15.240 1.00 83.12 117 ILE A O 1
ATOM 888 N N . GLY A 1 118 ? -4.321 -8.348 -15.215 1.00 72.50 118 GLY A N 1
ATOM 889 C CA . GLY A 1 118 ? -4.714 -9.502 -16.009 1.00 72.50 118 GLY A CA 1
ATOM 890 C C . GLY A 1 118 ? -4.219 -9.342 -17.443 1.00 72.50 118 GLY A C 1
ATOM 891 O O . GLY A 1 118 ? -4.789 -8.588 -18.224 1.00 72.50 118 GLY A O 1
ATOM 892 N N . VAL A 1 119 ? -3.154 -10.052 -17.823 1.00 58.81 119 VAL A N 1
ATOM 893 C CA . VAL A 1 119 ? -2.783 -10.153 -19.237 1.00 58.81 119 VAL A CA 1
ATOM 894 C C . VAL A 1 119 ? -3.844 -11.021 -19.907 1.00 58.81 119 VAL A C 1
ATOM 896 O O . VAL A 1 119 ?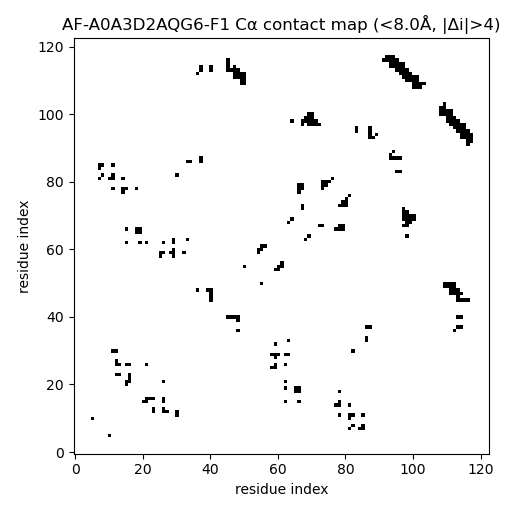 -3.864 -12.238 -19.713 1.00 58.81 119 VAL A O 1
ATOM 899 N N . PHE A 1 120 ? -4.735 -10.421 -20.702 1.00 47.03 120 PHE A N 1
ATOM 900 C CA . PHE A 1 120 ? -5.456 -11.191 -21.709 1.00 47.03 120 PHE A CA 1
ATOM 901 C C . PHE A 1 120 ? -4.395 -11.804 -22.617 1.00 47.03 120 PHE A C 1
ATOM 903 O O . PHE A 1 120 ? -3.748 -11.104 -23.396 1.00 47.03 120 PHE A O 1
ATOM 910 N N . GLY A 1 121 ? -4.175 -13.111 -22.471 1.00 40.00 121 GLY A N 1
ATOM 911 C CA . GLY A 1 121 ? -3.370 -13.868 -23.409 1.00 40.00 121 GLY A CA 1
ATOM 912 C C . GLY A 1 121 ? -3.939 -13.641 -24.801 1.00 40.00 121 GLY A C 1
ATOM 913 O O . GLY A 1 121 ? -5.035 -14.105 -25.114 1.00 40.00 121 GLY A O 1
ATOM 914 N N . THR A 1 122 ? -3.212 -12.905 -25.636 1.00 39.69 122 THR A N 1
ATOM 915 C CA . THR A 1 122 ? -3.394 -13.004 -27.077 1.00 39.69 122 THR A CA 1
ATOM 916 C C . THR A 1 122 ? -3.143 -14.462 -27.431 1.00 39.69 122 THR A C 1
ATOM 918 O O . THR A 1 122 ? -2.034 -14.966 -27.234 1.00 39.69 122 THR A O 1
ATOM 921 N N . SER A 1 123 ? -4.217 -15.132 -27.844 1.00 39.16 123 SER A N 1
ATOM 922 C CA . SER A 1 123 ? -4.175 -16.446 -28.485 1.00 39.16 123 SER A CA 1
ATOM 923 C C . SER A 1 123 ? -3.269 -16.434 -29.712 1.00 39.16 123 SER A C 1
ATOM 925 O O . SER A 1 123 ? -3.162 -15.360 -30.348 1.00 39.16 123 SER A O 1
#

Mean predicted aligned error: 6.31 Å

pLDDT: mean 85.42, std 15.42, range [39.16, 97.38]